Protein AF-A0A558QW85-F1 (afdb_monomer)

Mean predicted aligned error: 4.19 Å

Organism: NCBI:txid2529389

Secondary structure (DSSP, 8-state):
---EES-SS--EEETTEEEEEEEETTEEEEEEEEHHHHHHHHHHSPSS--HHHHHHHHHHHHHHHHTT--PEEPTTS-EEEE-

Nearest PDB structures (foldseek):
  2gpi-assembly1_A  TM=4.329E-01  e=2.692E-02  Shewanella loihica PV-4
  6hms-assembly1_A  TM=5.470E-01  e=2.918E-01  Pyrococcus abyssi
  6agt-assembly2_C  TM=4.307E-01  e=6.458E-01  Plasmodium falciparum NF54
  4pg3-assembly1_A  TM=4.182E-01  e=6.900E-01  Plasmodium falciparum 3D7
  7lt3-assembly1_H  TM=3.756E-01  e=3.858E+00  Homo sapiens

Solvent-accessible surface area (backbone atoms only — not comparable to full-atom values): 4681 Å² total; per-residue (Å²): 95,80,46,42,73,78,40,98,56,72,78,47,73,57,98,68,20,40,25,29,43,26,36,39,97,91,44,72,31,40,36,34,32,34,44,70,57,56,55,48,39,36,70,66,38,83,82,89,69,61,77,63,52,18,48,55,44,27,51,53,50,51,35,62,70,41,26,81,60,77,63,44,73,46,100,86,71,47,36,39,36,81,86

pLDDT: mean 89.86, std 9.15, range [52.12, 96.94]

Radius of gyration: 12.65 Å; Cα contacts (8 Å, |Δi|>4): 136; chains: 1; bounding box: 29×20×39 Å

Foldseek 3Di:
DQKAFPDLDFPDADPQWTWTWMADPVGIAIETERVVLLVVQLVPQDDDDDSVSSSVSSRVVSRVVCRPPAFDQDPVRGTYDYD

Structure (mmCIF, N/CA/C/O backbone):
data_AF-A0A558QW85-F1
#
_entry.id   AF-A0A558QW85-F1
#
loop_
_atom_site.group_PDB
_atom_site.id
_atom_site.type_symbol
_atom_site.label_atom_id
_atom_site.label_alt_id
_atom_site.label_comp_id
_atom_site.label_asym_id
_atom_site.label_entity_id
_atom_site.label_seq_id
_atom_site.pdbx_PDB_ins_code
_atom_site.Cartn_x
_atom_site.Cartn_y
_atom_site.Cartn_z
_atom_site.occupancy
_atom_site.B_iso_or_equiv
_atom_site.auth_seq_id
_atom_site.auth_comp_id
_atom_site.auth_asym_id
_atom_site.auth_atom_id
_atom_site.pdbx_PDB_model_num
ATOM 1 N N . MET A 1 1 ? -11.298 -7.308 -3.619 1.00 62.72 1 MET A N 1
ATOM 2 C CA . MET A 1 1 ? -11.811 -6.050 -3.023 1.00 62.72 1 MET A CA 1
ATOM 3 C C . MET A 1 1 ? -10.968 -4.930 -3.602 1.00 62.72 1 MET A C 1
ATOM 5 O O . MET A 1 1 ? -9.763 -5.017 -3.479 1.00 62.72 1 MET A O 1
ATOM 9 N N . THR A 1 2 ? -11.506 -3.946 -4.328 1.00 80.88 2 THR A N 1
ATOM 10 C CA . THR A 1 2 ? -10.605 -3.024 -5.052 1.00 80.88 2 THR A CA 1
ATOM 11 C C . THR A 1 2 ? -10.037 -1.971 -4.106 1.00 80.88 2 THR A C 1
ATOM 13 O O . THR A 1 2 ? -10.733 -1.033 -3.727 1.00 80.88 2 THR A O 1
ATOM 16 N N . MET A 1 3 ? -8.786 -2.175 -3.707 1.00 90.56 3 MET A N 1
ATOM 17 C CA . MET A 1 3 ? -7.977 -1.239 -2.937 1.00 90.56 3 MET A CA 1
ATOM 18 C C . MET A 1 3 ? -7.302 -0.231 -3.870 1.00 90.56 3 MET A C 1
ATOM 20 O O . MET A 1 3 ? -6.941 -0.589 -4.991 1.00 90.56 3 MET A O 1
ATOM 24 N N . ARG A 1 4 ? -7.122 1.011 -3.412 1.00 94.06 4 ARG A N 1
ATOM 25 C CA . ARG A 1 4 ? -6.360 2.037 -4.132 1.00 94.06 4 ARG A CA 1
ATOM 26 C C . ARG A 1 4 ? -5.478 2.852 -3.191 1.00 94.06 4 ARG A C 1
ATOM 28 O O . ARG A 1 4 ? -5.943 3.285 -2.138 1.00 94.06 4 ARG A O 1
ATOM 35 N N . ILE A 1 5 ? -4.245 3.131 -3.599 1.00 95.19 5 ILE A N 1
ATOM 36 C CA . ILE A 1 5 ? -3.367 4.099 -2.943 1.00 95.19 5 ILE A CA 1
ATOM 37 C C . ILE A 1 5 ? -3.845 5.505 -3.332 1.00 95.19 5 ILE A C 1
ATOM 39 O O . ILE A 1 5 ? -3.929 5.859 -4.508 1.00 95.19 5 ILE A O 1
ATOM 43 N N . THR A 1 6 ? -4.207 6.315 -2.339 1.00 94.69 6 THR A N 1
ATOM 44 C CA . THR A 1 6 ? -4.788 7.654 -2.550 1.00 94.69 6 THR A CA 1
ATOM 45 C C . THR A 1 6 ? -3.762 8.775 -2.417 1.00 94.69 6 THR A C 1
ATOM 47 O O . THR A 1 6 ? -4.033 9.900 -2.835 1.00 94.69 6 THR A O 1
ATOM 50 N N . ASN A 1 7 ? -2.578 8.468 -1.879 1.00 92.12 7 ASN A N 1
ATOM 51 C CA . ASN A 1 7 ? -1.417 9.348 -1.865 1.00 92.12 7 ASN A CA 1
ATOM 52 C C . ASN A 1 7 ? -0.201 8.596 -2.414 1.00 92.12 7 ASN A C 1
ATOM 54 O O . ASN A 1 7 ? 0.266 7.630 -1.814 1.00 92.12 7 ASN A O 1
ATOM 58 N N . ASP A 1 8 ? 0.303 9.054 -3.555 1.00 88.88 8 ASP A N 1
ATOM 59 C CA . ASP A 1 8 ? 1.455 8.484 -4.255 1.00 88.88 8 ASP A CA 1
ATOM 60 C C . ASP A 1 8 ? 2.794 8.789 -3.557 1.00 88.88 8 ASP A C 1
ATOM 62 O O . ASP A 1 8 ? 3.836 8.232 -3.914 1.00 88.88 8 ASP A O 1
ATOM 66 N N . ARG A 1 9 ? 2.785 9.649 -2.531 1.00 90.69 9 ARG A N 1
ATOM 67 C CA . ARG A 1 9 ? 3.929 9.925 -1.663 1.00 90.69 9 ARG A CA 1
ATOM 68 C C . ARG A 1 9 ? 3.780 9.220 -0.311 1.00 90.69 9 ARG A C 1
ATOM 70 O O . ARG A 1 9 ? 2.686 9.202 0.258 1.00 90.69 9 ARG A O 1
ATOM 77 N N . PRO A 1 10 ? 4.888 8.709 0.257 1.00 91.75 10 PRO A N 1
ATOM 78 C CA . PRO A 1 10 ? 4.890 8.215 1.625 1.00 91.75 10 PRO A CA 1
ATOM 79 C C . PRO A 1 10 ? 4.403 9.277 2.612 1.00 91.75 10 PRO A C 1
ATOM 81 O O . PRO A 1 10 ? 4.864 10.418 2.584 1.00 91.75 10 PRO A O 1
ATOM 84 N N . ILE A 1 11 ? 3.511 8.883 3.517 1.00 94.38 11 ILE A N 1
ATOM 85 C CA . ILE A 1 11 ? 3.019 9.730 4.613 1.00 94.38 11 ILE A CA 1
ATOM 86 C C . ILE A 1 11 ? 3.826 9.535 5.905 1.00 94.38 11 ILE A C 1
ATOM 88 O O . ILE A 1 11 ? 3.689 10.318 6.843 1.00 94.38 11 ILE A O 1
ATOM 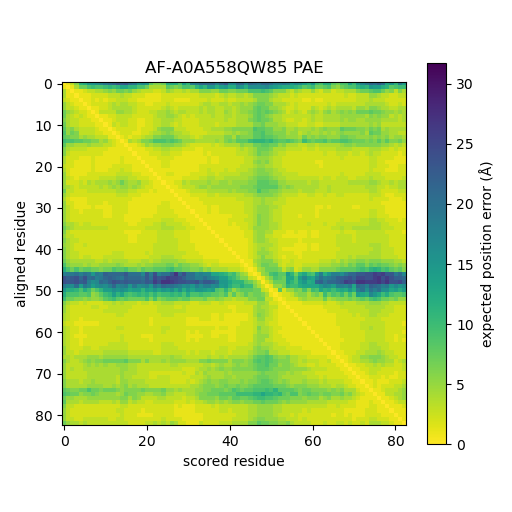92 N N . GLY A 1 12 ? 4.682 8.509 5.963 1.00 94.31 12 GLY A N 1
ATOM 93 C CA . GLY A 1 12 ? 5.516 8.224 7.126 1.00 94.31 12 GLY A CA 1
ATOM 94 C C . GLY A 1 12 ? 6.416 7.000 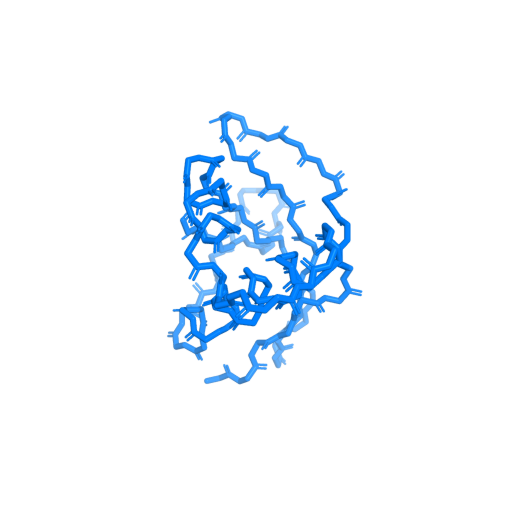6.961 1.00 94.31 12 GLY A C 1
ATOM 95 O O . GLY A 1 12 ? 6.396 6.320 5.937 1.00 94.31 12 GLY A O 1
ATOM 96 N N . HIS A 1 13 ? 7.211 6.727 7.997 1.00 93.69 13 HIS A N 1
ATOM 97 C CA . HIS A 1 13 ? 8.050 5.535 8.112 1.00 93.69 13 HIS A CA 1
ATOM 98 C C . HIS A 1 13 ? 7.878 4.923 9.506 1.00 93.69 13 HIS A C 1
ATOM 100 O O . HIS A 1 13 ? 7.986 5.634 10.506 1.00 93.69 13 HIS A O 1
ATOM 106 N N . ILE A 1 14 ? 7.636 3.613 9.586 1.00 90.56 14 ILE A N 1
ATOM 107 C CA . ILE A 1 14 ? 7.423 2.893 10.851 1.00 90.56 14 ILE A CA 1
ATOM 108 C C . ILE A 1 14 ? 8.204 1.582 10.815 1.00 90.56 14 ILE A C 1
ATOM 110 O O . ILE A 1 14 ? 7.965 0.743 9.956 1.00 90.56 14 ILE A O 1
ATOM 114 N N . ALA A 1 15 ? 9.138 1.397 11.755 1.00 87.19 15 ALA A N 1
ATOM 115 C CA . ALA A 1 15 ? 9.879 0.142 11.948 1.00 87.19 15 ALA A CA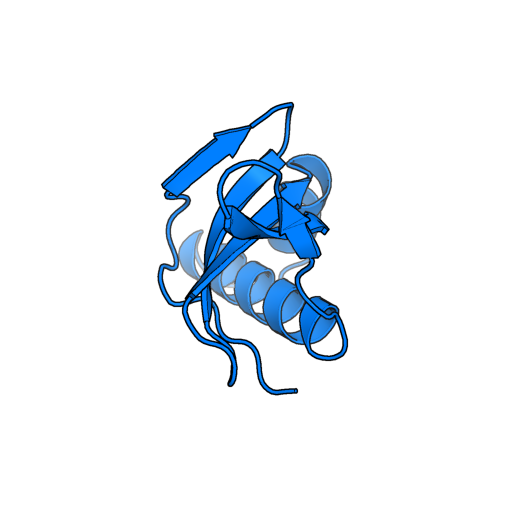 1
ATOM 116 C C . ALA A 1 15 ? 10.471 -0.469 10.653 1.00 87.19 15 ALA A C 1
ATOM 118 O O . ALA A 1 15 ? 10.398 -1.675 10.436 1.00 87.19 15 ALA A O 1
ATOM 119 N N . GLY A 1 16 ? 11.043 0.363 9.773 1.00 90.56 16 GLY A N 1
ATOM 120 C CA . GLY A 1 16 ? 11.611 -0.084 8.489 1.00 90.56 16 GLY A CA 1
ATOM 121 C C . GLY A 1 16 ? 10.594 -0.242 7.351 1.00 90.56 16 GLY A C 1
ATOM 122 O O . GLY A 1 16 ? 10.976 -0.616 6.244 1.00 90.56 16 GLY A O 1
ATOM 123 N N . SER A 1 17 ? 9.326 0.079 7.601 1.00 95.50 17 SER A N 1
ATOM 124 C CA . SER A 1 17 ? 8.271 0.167 6.591 1.00 95.50 17 SER A CA 1
ATOM 125 C C . SER A 1 17 ? 8.062 1.610 6.142 1.00 95.50 17 SER A C 1
ATOM 127 O O . SER A 1 17 ? 8.232 2.550 6.922 1.00 95.50 17 SER A O 1
ATOM 129 N N . ILE A 1 18 ? 7.671 1.770 4.886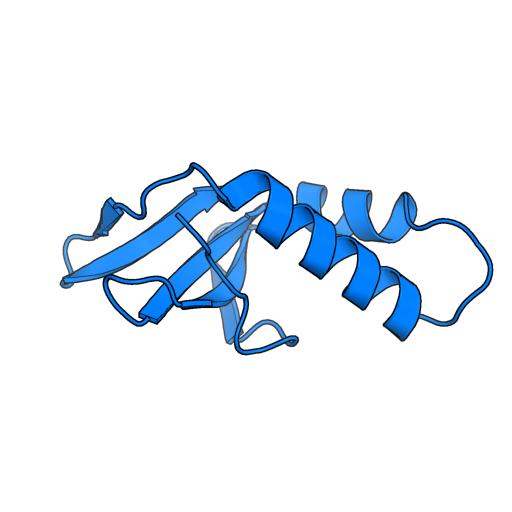 1.00 95.75 18 ILE A N 1
ATOM 130 C CA . ILE A 1 18 ? 7.198 2.999 4.260 1.00 95.75 18 ILE A CA 1
ATOM 131 C C . ILE A 1 18 ? 5.674 2.968 4.313 1.00 95.75 18 ILE A C 1
ATOM 133 O O . ILE A 1 18 ? 5.061 1.961 3.966 1.00 95.75 18 ILE A O 1
ATOM 137 N N . VAL A 1 19 ? 5.066 4.053 4.779 1.00 96.44 19 VAL A N 1
ATOM 138 C CA . VAL A 1 19 ? 3.620 4.126 4.994 1.00 96.44 19 VAL A CA 1
ATOM 139 C C . VAL A 1 19 ? 2.972 4.923 3.871 1.00 96.44 19 VAL A C 1
ATOM 141 O O . VAL A 1 19 ? 3.352 6.070 3.633 1.00 96.44 19 VAL A O 1
ATOM 144 N N . PHE A 1 20 ? 1.968 4.339 3.222 1.00 96.94 20 PHE A N 1
ATOM 145 C CA . PHE A 1 20 ? 1.111 4.996 2.237 1.00 96.94 20 PHE A CA 1
ATOM 146 C C . PHE A 1 20 ? -0.324 5.104 2.755 1.00 96.94 20 PHE A C 1
ATOM 148 O O . PHE A 1 20 ? -0.790 4.248 3.508 1.00 96.94 20 PHE A O 1
ATOM 155 N N . GLN A 1 21 ? -1.039 6.141 2.320 1.00 96.75 21 GLN A N 1
ATOM 156 C CA . GLN A 1 21 ? -2.484 6.219 2.518 1.00 96.75 21 GLN A CA 1
ATOM 157 C C . GLN A 1 21 ? -3.184 5.452 1.397 1.00 96.75 21 GLN A C 1
ATOM 159 O O . GLN A 1 21 ? -2.957 5.726 0.217 1.00 96.75 21 GLN A O 1
ATOM 164 N N . ALA A 1 22 ? -4.064 4.532 1.772 1.00 95.62 22 ALA A N 1
ATOM 165 C CA . ALA A 1 22 ? -4.903 3.790 0.848 1.00 95.62 22 ALA A CA 1
ATOM 166 C C . ALA A 1 22 ? -6.371 3.824 1.289 1.00 95.62 22 ALA A C 1
ATOM 168 O O . ALA A 1 22 ? -6.701 4.269 2.393 1.00 95.62 22 ALA A O 1
ATOM 169 N N . GLU A 1 23 ? -7.255 3.395 0.399 1.00 95.19 23 GLU A N 1
ATOM 170 C CA . GLU A 1 23 ? -8.690 3.296 0.632 1.00 95.19 23 GLU A CA 1
ATOM 171 C C . GLU A 1 23 ? -9.258 2.040 -0.034 1.00 95.19 23 GLU A C 1
ATOM 173 O O . GLU A 1 23 ? -8.789 1.587 -1.080 1.00 95.19 23 GLU A O 1
ATOM 178 N N . ASP A 1 24 ? -10.276 1.470 0.599 1.00 92.81 24 ASP A N 1
ATOM 179 C CA . ASP A 1 24 ? -11.081 0.373 0.081 1.00 92.81 24 ASP A CA 1
ATOM 180 C C . ASP A 1 24 ? -12.574 0.617 0.383 1.00 92.81 24 ASP A C 1
ATOM 182 O O . ASP A 1 24 ? -12.964 1.667 0.892 1.00 92.81 24 ASP A O 1
ATOM 186 N N . THR A 1 25 ? -13.440 -0.367 0.122 1.00 90.62 25 THR A N 1
ATOM 187 C CA . THR A 1 25 ? -14.888 -0.252 0.395 1.00 90.62 25 THR A CA 1
ATOM 188 C C . THR A 1 25 ? -15.242 -0.033 1.873 1.00 90.62 25 THR A C 1
ATOM 190 O O . THR A 1 25 ? -16.370 0.348 2.174 1.00 90.62 25 THR A O 1
ATOM 193 N N . GLY A 1 26 ? -14.320 -0.312 2.797 1.00 89.25 26 GLY A N 1
ATOM 194 C CA . GLY A 1 26 ? -14.452 -0.059 4.232 1.00 89.25 26 GLY A CA 1
ATOM 195 C C . GLY A 1 26 ? -13.906 1.303 4.678 1.00 89.25 26 GLY A C 1
ATOM 196 O O . GLY A 1 26 ? -13.985 1.610 5.868 1.00 89.25 26 GLY A O 1
ATOM 197 N N . GLY A 1 27 ? -13.356 2.109 3.762 1.00 92.56 27 GLY A N 1
ATOM 198 C CA . GLY A 1 27 ? -12.816 3.446 4.021 1.00 92.56 27 GLY A CA 1
ATOM 199 C C . GLY A 1 27 ? -11.281 3.525 3.992 1.00 92.56 27 GLY A C 1
ATOM 200 O O . GLY A 1 27 ? -10.617 2.612 3.491 1.00 92.56 27 GLY A O 1
ATOM 201 N N . PRO A 1 28 ? -10.692 4.612 4.523 1.00 95.00 28 PRO A N 1
ATOM 202 C CA . PRO A 1 28 ? -9.249 4.822 4.502 1.00 95.00 28 PRO A CA 1
ATOM 203 C C . PRO A 1 28 ? -8.515 3.877 5.462 1.00 95.00 28 PRO A C 1
ATOM 205 O O . PRO A 1 28 ? -9.033 3.513 6.524 1.00 95.00 28 PRO A O 1
ATOM 208 N N . PHE A 1 29 ? -7.296 3.491 5.096 1.00 95.25 29 PHE A N 1
ATOM 209 C CA . PHE A 1 29 ? -6.391 2.694 5.920 1.00 95.25 29 PHE A CA 1
ATOM 210 C C . PHE A 1 29 ? -4.921 2.982 5.563 1.00 95.25 29 PHE A C 1
ATOM 212 O O . PHE A 1 29 ? -4.616 3.498 4.487 1.00 95.25 29 PHE A O 1
ATOM 219 N N . GLU A 1 30 ? -4.004 2.660 6.471 1.00 96.12 30 GLU A N 1
ATOM 220 C CA . GLU A 1 30 ? -2.567 2.773 6.218 1.00 96.12 30 GLU A CA 1
ATOM 221 C C . GLU A 1 30 ? -2.011 1.485 5.608 1.00 96.12 30 GLU A C 1
ATOM 223 O O . GLU A 1 30 ? -2.212 0.389 6.136 1.00 96.12 30 GLU A O 1
ATOM 228 N N . LEU A 1 31 ? -1.270 1.625 4.512 1.00 96.12 31 LEU A N 1
ATOM 229 C CA . LEU A 1 31 ? -0.521 0.546 3.885 1.00 96.12 31 LEU A CA 1
ATOM 230 C C . LEU A 1 31 ? 0.944 0.641 4.313 1.00 96.12 31 LEU A C 1
ATOM 232 O O . LEU A 1 31 ? 1.647 1.577 3.936 1.00 96.12 31 LEU A O 1
ATOM 236 N N . TRP A 1 32 ? 1.400 -0.316 5.110 1.00 96.31 32 TRP A N 1
ATOM 237 C CA . TRP A 1 32 ? 2.774 -0.394 5.593 1.00 96.31 32 TRP A CA 1
ATOM 238 C C . TRP A 1 32 ? 3.549 -1.350 4.701 1.00 96.31 32 TRP A C 1
ATOM 240 O O . TRP A 1 32 ? 3.316 -2.552 4.735 1.00 96.31 32 TRP A O 1
ATOM 250 N N . VAL A 1 33 ? 4.458 -0.812 3.900 1.00 96.38 33 VAL A N 1
ATOM 251 C CA . VAL A 1 33 ? 5.243 -1.565 2.920 1.00 96.38 33 VAL A CA 1
ATOM 252 C C . VAL A 1 33 ? 6.667 -1.688 3.426 1.00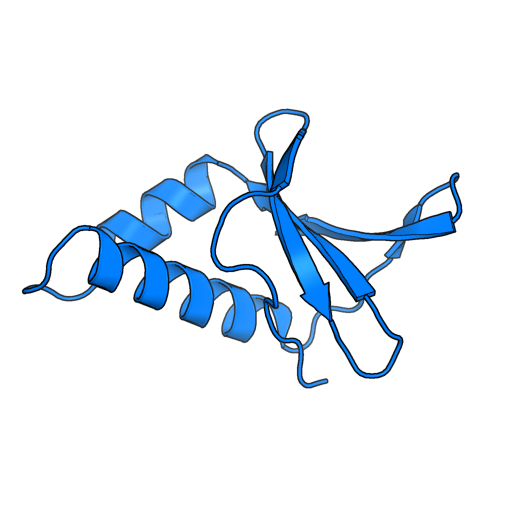 96.38 33 VAL A C 1
ATOM 254 O O . VAL A 1 33 ? 7.307 -0.668 3.677 1.00 96.38 33 VAL A O 1
ATOM 257 N N . ALA A 1 34 ? 7.207 -2.897 3.546 1.00 95.94 34 ALA A N 1
ATOM 258 C CA . ALA A 1 34 ? 8.614 -3.074 3.897 1.00 95.94 34 ALA A CA 1
ATOM 259 C C . ALA A 1 34 ? 9.525 -2.257 2.956 1.00 95.94 34 ALA A C 1
ATOM 261 O O . ALA A 1 34 ? 9.397 -2.337 1.732 1.00 95.94 34 ALA A O 1
ATOM 262 N N . GLY A 1 35 ? 10.482 -1.494 3.499 1.00 94.38 35 GLY A N 1
ATOM 263 C CA . GLY A 1 35 ? 11.354 -0.632 2.686 1.00 94.38 35 GLY A CA 1
ATOM 264 C C . GLY A 1 35 ? 12.099 -1.397 1.585 1.00 94.38 35 GLY A C 1
ATOM 265 O O . GLY A 1 35 ? 12.180 -0.932 0.453 1.00 94.38 35 GLY A O 1
ATOM 266 N N . LEU A 1 36 ? 12.531 -2.628 1.879 1.00 94.69 36 LEU A N 1
ATOM 267 C CA . LEU A 1 36 ? 13.169 -3.516 0.901 1.00 94.69 36 LEU A CA 1
ATOM 268 C C . LEU A 1 36 ? 12.227 -3.937 -0.237 1.00 94.69 36 LEU A C 1
ATOM 270 O O . LEU A 1 36 ? 12.672 -4.080 -1.374 1.00 94.69 36 LEU A O 1
ATOM 274 N N . LEU A 1 37 ? 10.936 -4.139 0.048 1.00 94.62 37 LEU A N 1
ATOM 275 C CA . LEU A 1 37 ? 9.943 -4.450 -0.981 1.00 94.62 37 LEU A CA 1
ATOM 276 C C . LEU A 1 37 ? 9.749 -3.244 -1.906 1.00 94.62 37 LEU A C 1
ATOM 278 O O . LEU A 1 37 ? 9.780 -3.396 -3.124 1.00 94.62 37 LEU A O 1
ATOM 282 N N . TRP A 1 38 ? 9.631 -2.044 -1.338 1.00 94.06 38 TRP A N 1
ATOM 283 C CA . TRP A 1 38 ? 9.520 -0.802 -2.104 1.00 94.06 38 TRP A CA 1
ATOM 284 C C . TRP A 1 38 ? 10.724 -0.548 -3.020 1.00 94.06 38 TRP A C 1
ATOM 286 O O . TRP A 1 38 ? 10.564 -0.230 -4.200 1.00 94.06 38 TRP A O 1
ATOM 296 N N . GLU A 1 39 ? 11.938 -0.702 -2.493 1.00 92.69 39 GLU A N 1
ATOM 297 C CA . GLU A 1 39 ? 13.174 -0.554 -3.267 1.00 92.69 39 GLU A CA 1
ATOM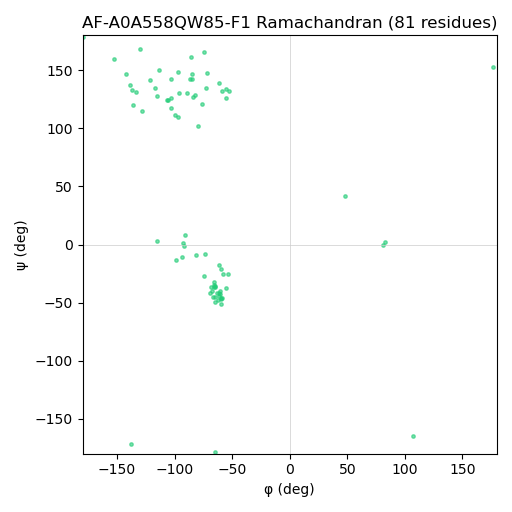 298 C C . GLU A 1 39 ? 13.248 -1.574 -4.404 1.00 92.69 39 GLU A C 1
ATOM 300 O O . GLU A 1 39 ? 13.566 -1.221 -5.542 1.00 92.69 39 GLU A O 1
ATOM 305 N N . ARG A 1 40 ? 12.895 -2.831 -4.116 1.00 94.00 40 ARG A N 1
ATOM 306 C CA . ARG A 1 40 ? 12.880 -3.905 -5.107 1.00 94.00 40 ARG A CA 1
ATOM 307 C C . ARG A 1 40 ? 11.887 -3.628 -6.234 1.00 94.00 40 ARG A C 1
ATOM 309 O O . ARG A 1 40 ? 12.261 -3.749 -7.395 1.00 94.00 40 ARG A O 1
ATOM 316 N N . LEU A 1 41 ? 10.656 -3.232 -5.914 1.00 93.12 41 LEU A N 1
ATOM 317 C CA . LEU A 1 41 ? 9.628 -2.962 -6.921 1.00 93.12 41 LEU A CA 1
ATOM 318 C C . LEU A 1 41 ? 10.035 -1.825 -7.866 1.00 93.12 41 LEU A C 1
ATOM 320 O O . LEU A 1 41 ? 9.879 -1.950 -9.076 1.00 93.12 41 LEU A O 1
ATOM 324 N N . GLN A 1 42 ? 10.629 -0.749 -7.344 1.00 90.62 42 GLN A N 1
ATOM 325 C CA . GLN A 1 42 ? 11.137 0.337 -8.189 1.00 90.62 42 GLN A CA 1
ATOM 326 C C . GLN A 1 42 ? 12.311 -0.098 -9.078 1.00 90.62 42 GLN A C 1
ATOM 328 O O . GLN A 1 42 ? 12.468 0.421 -10.183 1.00 90.62 42 GLN A O 1
ATOM 333 N N . ALA A 1 43 ? 13.150 -1.027 -8.609 1.00 90.19 43 ALA A N 1
ATOM 334 C CA . ALA A 1 43 ? 14.259 -1.571 -9.391 1.00 90.19 43 ALA A CA 1
ATOM 335 C C . ALA A 1 43 ? 13.800 -2.551 -10.489 1.00 90.19 43 ALA A C 1
ATOM 337 O O . ALA A 1 43 ? 14.482 -2.683 -11.503 1.00 90.19 43 ALA A O 1
ATOM 338 N N . GLU A 1 44 ? 12.659 -3.220 -10.299 1.00 90.00 44 GLU A N 1
ATOM 339 C CA . GLU A 1 44 ? 12.056 -4.156 -11.261 1.00 90.00 44 GLU A CA 1
ATOM 340 C C . GLU A 1 44 ? 11.251 -3.462 -12.374 1.00 90.00 44 GLU A C 1
ATOM 342 O O . GLU A 1 44 ? 10.848 -4.123 -13.333 1.00 90.00 44 GLU A O 1
ATOM 347 N N . ALA A 1 45 ? 11.026 -2.149 -12.274 1.00 87.12 45 ALA A N 1
ATOM 348 C CA . ALA A 1 45 ? 10.276 -1.387 -13.265 1.00 87.12 45 ALA A CA 1
ATOM 349 C C . ALA A 1 45 ? 10.872 -1.554 -14.686 1.00 87.12 45 ALA A C 1
ATOM 351 O O . ALA A 1 45 ? 12.069 -1.304 -14.885 1.00 87.12 45 ALA A O 1
ATOM 352 N N . PRO A 1 46 ? 10.067 -1.951 -15.695 1.00 82.31 46 PRO A N 1
ATOM 353 C CA . PRO A 1 46 ? 10.524 -2.051 -17.082 1.00 82.31 46 PRO A CA 1
ATOM 354 C C . PRO A 1 46 ? 11.047 -0.695 -17.606 1.00 82.31 46 PRO A C 1
ATOM 356 O O . PRO A 1 46 ? 10.388 0.326 -17.453 1.00 82.31 46 PRO A O 1
ATOM 359 N N . ILE A 1 47 ? 12.228 -0.666 -18.236 1.00 69.75 47 ILE A N 1
ATOM 360 C CA . ILE A 1 47 ? 12.901 0.559 -18.740 1.00 69.75 47 ILE A CA 1
ATOM 361 C C . ILE A 1 47 ? 12.407 0.897 -20.175 1.00 69.75 47 ILE A C 1
ATOM 363 O O . ILE A 1 47 ? 12.276 -0.050 -20.957 1.00 69.75 47 ILE A O 1
ATOM 367 N N . PRO A 1 48 ? 12.204 2.181 -20.591 1.00 52.12 48 PRO A N 1
ATOM 368 C CA . PRO A 1 48 ? 12.772 3.413 -20.027 1.00 52.12 48 PRO A CA 1
ATOM 369 C C . PRO A 1 48 ? 11.768 4.465 -19.539 1.00 52.12 48 PRO A C 1
ATOM 371 O O . PRO A 1 48 ? 10.786 4.764 -20.213 1.00 52.12 48 PRO A O 1
ATOM 374 N N . GLY A 1 49 ? 12.125 5.1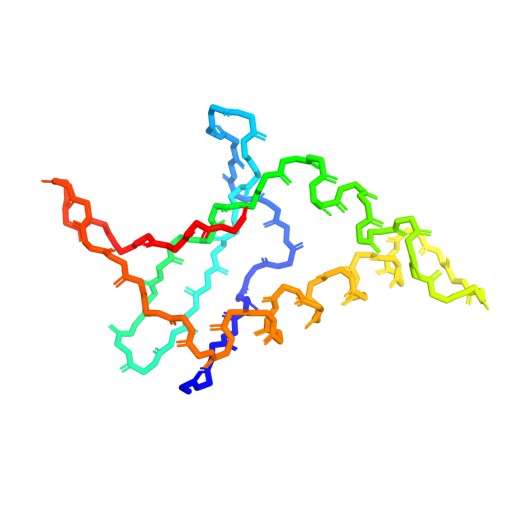03 -18.423 1.00 52.88 49 GLY A N 1
ATOM 375 C CA . GLY A 1 49 ? 11.373 6.195 -17.823 1.00 52.88 49 GLY A CA 1
ATOM 376 C C . GLY A 1 49 ? 11.986 6.670 -16.501 1.00 52.88 49 GLY A C 1
ATOM 377 O O . GLY A 1 49 ? 12.716 5.906 -15.869 1.00 52.88 49 GLY A O 1
ATOM 378 N N . ASP A 1 50 ? 11.772 7.935 -16.142 1.00 60.44 50 ASP A N 1
ATOM 379 C CA . ASP A 1 50 ? 12.389 8.661 -15.017 1.00 60.44 50 ASP A CA 1
ATOM 380 C C . ASP A 1 50 ? 11.985 8.063 -13.645 1.00 60.44 50 ASP A C 1
ATOM 382 O O . ASP A 1 50 ? 11.255 7.074 -13.561 1.00 60.44 50 ASP A O 1
ATOM 386 N N . GLY A 1 51 ? 12.446 8.639 -12.531 1.00 63.59 51 GLY A N 1
ATOM 387 C CA . GLY A 1 51 ? 12.084 8.175 -11.180 1.00 63.59 51 GLY A CA 1
ATOM 388 C C . GLY A 1 51 ? 10.568 8.072 -10.924 1.00 63.59 51 GLY A C 1
ATOM 389 O O . GLY A 1 51 ? 10.142 7.260 -10.101 1.00 63.59 51 GLY A O 1
ATOM 390 N N . ASP A 1 52 ? 9.759 8.846 -11.652 1.00 79.56 52 ASP A N 1
ATOM 391 C CA . ASP A 1 52 ? 8.296 8.801 -11.594 1.00 79.56 52 ASP A CA 1
ATOM 392 C C . ASP A 1 52 ? 7.719 7.497 -12.182 1.00 79.56 52 ASP A C 1
ATOM 394 O O . ASP A 1 52 ? 6.882 6.875 -11.533 1.00 79.56 52 ASP A O 1
ATOM 398 N N . ASP A 1 53 ? 8.237 6.993 -13.308 1.00 83.19 53 ASP A N 1
ATOM 399 C CA . ASP A 1 53 ? 7.754 5.743 -13.925 1.00 83.19 53 ASP A CA 1
ATOM 400 C C . ASP A 1 53 ? 8.040 4.519 -13.039 1.00 83.19 53 ASP A C 1
ATOM 402 O O . ASP A 1 53 ? 7.239 3.585 -12.939 1.00 83.19 53 ASP A O 1
ATOM 406 N N . ARG A 1 54 ? 9.174 4.539 -12.326 1.00 88.38 54 ARG A N 1
ATOM 407 C CA . ARG A 1 54 ? 9.526 3.491 -11.353 1.00 88.38 54 ARG A CA 1
ATOM 408 C C . ARG A 1 54 ? 8.602 3.494 -10.144 1.00 88.38 54 ARG A C 1
ATOM 410 O O . ARG A 1 54 ? 8.234 2.427 -9.651 1.00 88.38 54 ARG A O 1
ATOM 417 N N . ARG A 1 55 ? 8.248 4.686 -9.658 1.00 91.19 55 ARG A N 1
ATOM 418 C CA . ARG A 1 55 ? 7.319 4.856 -8.540 1.00 91.19 55 ARG A CA 1
ATOM 419 C C . ARG A 1 55 ? 5.934 4.356 -8.932 1.00 91.19 55 ARG A C 1
ATOM 421 O O . ARG A 1 55 ? 5.363 3.558 -8.199 1.00 91.19 55 ARG A O 1
ATOM 428 N N . ASP A 1 56 ? 5.422 4.783 -10.079 1.00 91.62 56 ASP A N 1
ATOM 429 C CA . ASP A 1 56 ? 4.071 4.442 -10.527 1.00 91.62 56 ASP A CA 1
ATOM 430 C C . ASP A 1 56 ? 3.936 2.934 -10.796 1.00 91.62 56 ASP A C 1
ATOM 432 O O . ASP A 1 56 ? 2.927 2.318 -10.431 1.00 91.62 56 ASP A O 1
ATOM 436 N N . TYR A 1 57 ? 4.993 2.304 -11.326 1.00 92.38 57 TYR A N 1
ATOM 437 C CA . TYR A 1 57 ? 5.094 0.847 -11.408 1.00 92.38 57 TYR A CA 1
ATOM 438 C C . TYR A 1 57 ? 5.019 0.192 -10.022 1.00 92.38 57 TYR A C 1
ATOM 440 O O . TYR A 1 57 ? 4.198 -0.699 -9.802 1.00 92.38 57 TYR A O 1
ATOM 448 N N . ALA A 1 58 ? 5.838 0.646 -9.068 1.00 94.00 58 ALA A N 1
ATOM 449 C CA . ALA A 1 58 ? 5.848 0.085 -7.722 1.00 94.00 58 ALA A CA 1
ATOM 450 C C . ALA A 1 58 ? 4.487 0.235 -7.022 1.00 94.00 58 ALA A C 1
ATOM 452 O O . ALA A 1 58 ? 4.000 -0.729 -6.436 1.00 94.00 58 ALA A O 1
ATOM 453 N N . LEU A 1 59 ? 3.838 1.397 -7.136 1.00 94.62 59 LEU A N 1
ATOM 454 C CA . LEU A 1 59 ? 2.496 1.642 -6.597 1.00 94.62 59 LEU A CA 1
ATOM 455 C C . LEU A 1 59 ? 1.459 0.689 -7.206 1.00 94.62 59 LEU A C 1
ATOM 457 O O . LEU A 1 59 ? 0.711 0.053 -6.466 1.00 94.62 59 LEU A O 1
ATOM 461 N N . SER A 1 60 ? 1.475 0.507 -8.529 1.00 93.44 60 SER A N 1
ATOM 462 C CA . SER A 1 60 ? 0.568 -0.420 -9.224 1.00 93.44 60 SER A CA 1
ATOM 463 C C . SER A 1 60 ? 0.753 -1.869 -8.754 1.00 93.44 60 SER A C 1
ATOM 465 O O . SER A 1 60 ? -0.216 -2.605 -8.563 1.00 93.44 60 SER A O 1
ATOM 467 N N . MET A 1 61 ? 2.002 -2.285 -8.523 1.00 95.25 61 MET A N 1
ATOM 468 C CA . MET A 1 61 ? 2.313 -3.621 -8.010 1.00 95.25 61 MET A CA 1
ATOM 469 C C . MET A 1 61 ? 1.862 -3.812 -6.559 1.00 95.25 61 MET A C 1
ATOM 471 O O . MET A 1 61 ? 1.387 -4.895 -6.208 1.00 95.25 61 MET A O 1
ATOM 475 N N . LEU A 1 62 ? 1.970 -2.781 -5.717 1.00 95.06 62 LEU A N 1
ATOM 476 C CA . LEU A 1 62 ? 1.457 -2.816 -4.346 1.00 95.06 62 LEU A CA 1
ATOM 477 C C . LEU A 1 62 ? -0.069 -2.935 -4.323 1.00 95.06 62 LEU A C 1
ATOM 479 O O . LEU A 1 62 ? -0.597 -3.781 -3.604 1.00 95.06 62 LEU A O 1
ATOM 483 N N . GLU A 1 63 ? -0.772 -2.150 -5.144 1.00 94.38 63 GLU A N 1
ATOM 484 C CA . GLU A 1 63 ? -2.229 -2.238 -5.295 1.00 94.38 63 GLU A CA 1
ATOM 485 C C . GLU A 1 63 ? -2.668 -3.634 -5.749 1.00 94.38 63 GLU A C 1
ATOM 487 O O . GLU A 1 63 ? -3.563 -4.227 -5.146 1.00 94.38 63 GLU A O 1
ATOM 492 N N . ALA A 1 64 ? -1.990 -4.200 -6.752 1.00 92.44 64 ALA A N 1
ATOM 493 C CA . ALA A 1 64 ? -2.261 -5.552 -7.233 1.00 92.44 64 ALA A CA 1
ATOM 494 C C . ALA A 1 64 ? -2.001 -6.620 -6.156 1.00 92.44 64 ALA A C 1
ATOM 496 O O . ALA A 1 64 ? -2.799 -7.541 -5.994 1.00 92.44 64 ALA A O 1
ATOM 497 N N . THR A 1 65 ? -0.914 -6.483 -5.392 1.00 91.31 65 THR A N 1
ATOM 498 C CA . THR A 1 65 ? -0.554 -7.421 -4.315 1.00 91.31 65 THR A CA 1
ATOM 499 C C . THR A 1 65 ? -1.578 -7.398 -3.179 1.00 91.31 65 THR A C 1
ATOM 501 O O . THR A 1 65 ? -1.891 -8.434 -2.596 1.00 91.31 65 THR A O 1
ATOM 504 N N . ALA A 1 66 ? -2.130 -6.227 -2.872 1.00 89.69 66 ALA A N 1
ATOM 505 C CA . ALA A 1 66 ? -3.096 -6.041 -1.797 1.00 89.69 66 ALA A CA 1
ATOM 506 C C . ALA A 1 66 ? -4.570 -6.153 -2.232 1.00 89.69 66 ALA A C 1
ATOM 508 O O . ALA A 1 66 ? -5.451 -6.031 -1.383 1.00 89.69 66 ALA A O 1
ATOM 509 N N . ALA A 1 67 ? -4.864 -6.436 -3.506 1.00 86.88 67 ALA A N 1
ATOM 510 C CA . ALA A 1 67 ? -6.229 -6.497 -4.048 1.00 86.88 67 ALA A CA 1
ATOM 511 C C . ALA A 1 67 ? -7.157 -7.516 -3.346 1.00 86.88 67 ALA A C 1
ATOM 513 O O . ALA A 1 67 ? -8.382 -7.353 -3.327 1.00 86.88 67 ALA A O 1
ATOM 514 N N . ASP A 1 68 ? -6.585 -8.557 -2.742 1.00 84.81 68 ASP A N 1
ATOM 515 C CA . ASP A 1 68 ? -7.331 -9.571 -1.986 1.00 84.81 68 ASP A CA 1
ATOM 516 C C . ASP A 1 68 ? -6.990 -9.578 -0.490 1.00 84.81 68 ASP A C 1
ATOM 518 O O . ASP A 1 68 ? -7.519 -10.386 0.276 1.00 84.81 68 ASP A O 1
ATOM 522 N N . ALA A 1 69 ? -6.132 -8.659 -0.048 1.00 89.44 69 ALA A N 1
ATOM 523 C CA . ALA A 1 69 ? -5.765 -8.543 1.350 1.00 89.44 69 ALA A CA 1
ATOM 524 C C . ALA A 1 69 ? -6.793 -7.694 2.114 1.00 89.44 69 ALA A C 1
ATOM 526 O O . ALA A 1 69 ? -7.333 -6.714 1.607 1.00 89.44 69 ALA A O 1
ATOM 527 N N . THR A 1 70 ? -7.075 -8.076 3.360 1.00 89.56 70 THR A N 1
ATOM 528 C CA . THR A 1 70 ? -8.008 -7.346 4.230 1.00 89.56 70 THR A CA 1
ATOM 529 C C . THR A 1 70 ? -7.224 -6.582 5.296 1.00 89.56 70 THR A C 1
ATOM 531 O O . THR A 1 70 ? -6.463 -7.215 6.033 1.00 89.56 70 THR A O 1
ATOM 534 N N . PRO A 1 71 ? -7.402 -5.253 5.429 1.00 92.19 71 PRO A N 1
ATOM 535 C CA . PRO A 1 71 ? -6.781 -4.497 6.508 1.00 92.19 71 PRO A CA 1
ATOM 536 C C . PRO A 1 71 ? -7.251 -4.982 7.884 1.00 92.19 71 PRO A C 1
ATOM 538 O O . PRO A 1 71 ? -8.437 -5.230 8.111 1.00 92.19 71 PRO A O 1
ATOM 541 N N . SER A 1 72 ? -6.314 -5.070 8.819 1.00 94.06 72 SER A N 1
ATOM 542 C CA . SER A 1 72 ? -6.576 -5.322 10.237 1.00 94.06 72 SER A CA 1
ATOM 543 C C . SER A 1 72 ? -6.885 -4.017 10.980 1.00 94.06 72 SER A C 1
ATOM 545 O O . SER A 1 72 ? -6.558 -2.938 10.494 1.00 94.06 72 SER A O 1
ATOM 547 N N . ILE A 1 73 ? -7.513 -4.092 12.157 1.00 94.25 73 ILE A N 1
ATOM 548 C CA . ILE A 1 73 ? -7.753 -2.923 13.018 1.00 94.25 73 ILE A CA 1
ATOM 549 C C . ILE A 1 73 ? -6.748 -2.963 14.171 1.00 94.25 73 ILE A C 1
ATOM 551 O O . ILE A 1 73 ? -6.753 -3.898 14.971 1.00 94.25 73 ILE A O 1
ATOM 555 N N . ALA A 1 74 ? -5.888 -1.952 14.252 1.00 90.81 74 ALA A N 1
ATOM 556 C CA . ALA A 1 74 ? -4.925 -1.774 15.329 1.00 90.81 74 ALA A CA 1
ATOM 557 C C . ALA A 1 74 ? -5.603 -1.300 16.630 1.00 90.81 74 ALA A C 1
ATOM 559 O O . ALA A 1 74 ? -6.734 -0.817 16.637 1.00 90.81 74 ALA A O 1
ATOM 560 N N . ASN A 1 75 ? -4.883 -1.385 17.755 1.00 88.38 75 ASN A N 1
ATOM 561 C CA . ASN A 1 75 ? -5.408 -1.058 19.093 1.00 88.38 75 ASN A CA 1
ATOM 562 C C . ASN A 1 75 ? -5.911 0.391 19.246 1.00 88.38 75 ASN A C 1
ATOM 564 O O . A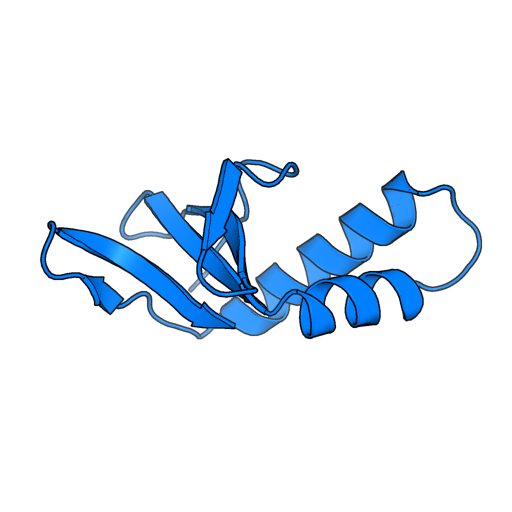SN A 1 75 ? -6.695 0.679 20.144 1.00 88.38 75 ASN A O 1
ATOM 568 N N . ASN A 1 76 ? -5.458 1.305 18.390 1.00 88.31 76 ASN A N 1
ATOM 569 C CA . ASN A 1 76 ? -5.892 2.703 18.340 1.00 88.31 76 ASN A CA 1
ATOM 570 C C . ASN A 1 76 ? -7.078 2.939 17.379 1.00 88.31 76 ASN A C 1
ATOM 572 O O . ASN A 1 76 ? -7.419 4.088 17.115 1.00 88.31 76 ASN A O 1
ATOM 576 N N . GLY A 1 77 ? -7.688 1.877 16.842 1.00 89.44 77 GLY A N 1
ATOM 577 C CA . GLY A 1 77 ? -8.795 1.943 15.884 1.00 89.44 77 GLY A CA 1
ATOM 578 C C . GLY A 1 77 ? -8.370 2.198 14.435 1.00 89.44 77 GLY A C 1
ATOM 579 O O . GLY A 1 77 ? -9.225 2.252 13.554 1.00 89.44 77 GLY A O 1
ATOM 580 N N . LEU A 1 78 ? -7.068 2.336 14.170 1.00 92.69 78 LEU A N 1
ATOM 581 C CA . LEU A 1 78 ? -6.540 2.544 12.828 1.00 92.69 78 LEU A CA 1
ATOM 582 C C . LEU A 1 78 ? -6.624 1.254 12.011 1.00 92.69 78 LEU A C 1
ATOM 584 O O . LEU A 1 78 ? -6.240 0.183 12.480 1.00 92.69 78 LEU A O 1
ATOM 588 N N . ARG A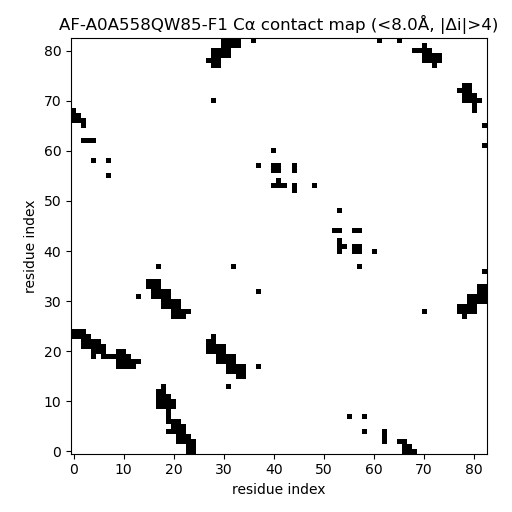 1 79 ? -7.081 1.361 10.765 1.00 96.06 79 ARG A N 1
ATOM 589 C CA . ARG A 1 79 ? -7.039 0.254 9.809 1.00 96.06 79 ARG A CA 1
ATOM 590 C C . ARG A 1 79 ? -5.649 0.192 9.180 1.00 96.06 79 ARG A C 1
ATOM 592 O O . ARG A 1 79 ? -5.164 1.210 8.691 1.00 96.06 79 ARG A O 1
ATOM 599 N N . VAL A 1 80 ? -5.026 -0.982 9.195 1.00 95.12 80 VAL A N 1
ATOM 600 C CA . VAL A 1 80 ? -3.653 -1.192 8.721 1.00 95.12 80 VAL A CA 1
ATOM 601 C C . VAL A 1 80 ? -3.558 -2.470 7.901 1.00 95.12 80 VAL A C 1
ATOM 603 O O . VAL A 1 80 ? -4.017 -3.535 8.328 1.00 95.12 80 VAL A O 1
ATOM 606 N N . LEU A 1 81 ? -2.906 -2.371 6.748 1.00 95.19 81 LEU A N 1
ATOM 607 C CA . LEU A 1 81 ? -2.474 -3.503 5.941 1.00 95.19 81 LEU A CA 1
ATOM 608 C C . LEU A 1 81 ? -0.946 -3.497 5.846 1.00 95.19 81 LEU A C 1
ATOM 610 O O . LEU A 1 81 ? -0.357 -2.447 5.609 1.00 95.19 81 LEU A O 1
ATOM 614 N N . ILE A 1 82 ? -0.313 -4.655 6.030 1.00 94.69 82 ILE A N 1
ATOM 615 C CA . ILE A 1 82 ? 1.148 -4.794 6.029 1.00 94.69 82 ILE A CA 1
ATOM 616 C C . ILE A 1 82 ? 1.559 -5.667 4.841 1.00 94.69 82 ILE A C 1
ATOM 618 O O . ILE A 1 82 ? 1.018 -6.766 4.690 1.00 94.69 82 ILE A O 1
ATOM 622 N N . LEU A 1 83 ? 2.497 -5.170 4.030 1.00 92.31 83 LEU A N 1
ATOM 623 C CA . LEU A 1 83 ? 3.102 -5.833 2.871 1.00 92.31 83 LEU A CA 1
ATOM 624 C C . LEU A 1 83 ? 4.621 -5.971 3.025 1.00 92.31 83 LEU A C 1
ATOM 626 O O . LEU A 1 83 ? 5.282 -4.982 3.423 1.00 92.31 83 LEU A O 1
#

Sequence (83 aa):
MTMRITNDRPIGHIAGSIVFQAEDTGGPFELWVAGLLWERLQAEAPIPGDGDDRRDYALSMLEATAADATPSIANNGLRVLIL